Protein AF-A0A2V9Q9R0-F1 (afdb_monomer)

Radius of gyration: 19.51 Å; Cα contacts (8 Å, |Δi|>4): 9; chains: 1; bounding box: 44×39×48 Å

Mean predicted aligned error: 14.38 Å

Structure (mmCIF, N/CA/C/O backbone):
data_AF-A0A2V9Q9R0-F1
#
_entry.id   AF-A0A2V9Q9R0-F1
#
loop_
_atom_site.group_PDB
_atom_site.id
_atom_site.type_symbol
_atom_site.label_atom_id
_atom_site.label_alt_id
_atom_site.label_comp_id
_atom_site.label_asym_id
_atom_site.label_entity_id
_atom_site.label_seq_id
_atom_site.pdbx_PDB_ins_code
_atom_site.Cartn_x
_atom_site.Cartn_y
_atom_site.Cartn_z
_atom_site.occupancy
_atom_site.B_iso_or_equiv
_atom_site.auth_seq_id
_atom_site.auth_comp_id
_atom_site.auth_asym_id
_atom_site.auth_atom_id
_atom_site.pdbx_PDB_model_num
ATOM 1 N N . MET A 1 1 ? 22.972 15.630 -27.278 1.00 40.66 1 MET A N 1
ATOM 2 C CA . MET A 1 1 ? 22.818 16.825 -26.415 1.00 40.66 1 MET A CA 1
ATOM 3 C C . MET A 1 1 ? 21.710 16.603 -25.386 1.00 40.66 1 MET A C 1
ATOM 5 O O . MET A 1 1 ? 20.547 16.677 -25.749 1.00 40.66 1 MET A O 1
ATOM 9 N N . ARG A 1 2 ? 22.068 16.316 -24.128 1.00 36.34 2 ARG A N 1
ATOM 10 C CA . ARG A 1 2 ? 21.417 16.789 -22.885 1.00 36.34 2 ARG A CA 1
ATOM 11 C C . ARG A 1 2 ? 22.171 16.160 -21.714 1.00 36.34 2 ARG A C 1
ATOM 13 O O . ARG A 1 2 ? 21.904 15.042 -21.299 1.00 36.34 2 ARG A O 1
ATOM 20 N N . LEU A 1 3 ? 23.184 16.886 -21.258 1.00 43.28 3 LEU A N 1
ATOM 21 C CA . LEU A 1 3 ? 23.873 16.628 -20.003 1.00 43.28 3 LEU A CA 1
ATOM 22 C C . LEU A 1 3 ? 22.896 16.981 -18.875 1.00 43.28 3 LEU A C 1
ATOM 24 O O . LEU A 1 3 ? 22.471 18.131 -18.793 1.00 43.28 3 LEU A O 1
ATOM 28 N N . GLN A 1 4 ? 22.539 16.027 -18.018 1.00 45.78 4 GLN A N 1
ATOM 29 C CA . GLN A 1 4 ? 21.969 16.350 -16.711 1.00 45.78 4 GLN A CA 1
ATOM 30 C C . GLN A 1 4 ? 23.081 16.221 -15.673 1.00 45.78 4 GLN A C 1
ATOM 32 O O . GLN A 1 4 ? 23.492 15.126 -15.298 1.00 45.78 4 GLN A O 1
ATOM 37 N N . ARG A 1 5 ? 23.620 17.381 -15.283 1.00 43.09 5 ARG A N 1
ATOM 38 C CA . ARG A 1 5 ? 24.525 17.546 -14.144 1.00 43.09 5 ARG A CA 1
ATOM 39 C C . ARG A 1 5 ? 23.808 17.086 -12.876 1.00 43.09 5 ARG A C 1
ATOM 41 O O . ARG A 1 5 ? 22.784 17.659 -12.521 1.00 43.09 5 ARG A O 1
ATOM 48 N N . CYS A 1 6 ? 24.374 16.098 -12.191 1.00 39.69 6 CYS A N 1
ATOM 49 C CA . CYS A 1 6 ? 24.111 15.866 -10.777 1.00 39.69 6 CYS A CA 1
ATOM 50 C C . CYS A 1 6 ? 25.064 16.777 -9.997 1.00 39.69 6 CYS A C 1
ATOM 52 O O . CYS A 1 6 ? 26.283 16.635 -10.099 1.00 39.69 6 CYS A O 1
ATOM 54 N N . GLU A 1 7 ? 24.521 17.777 -9.311 1.00 48.75 7 GLU A N 1
ATOM 55 C CA . GLU A 1 7 ? 25.302 18.717 -8.514 1.00 48.75 7 GLU A CA 1
ATOM 56 C C . GLU A 1 7 ? 25.595 18.090 -7.144 1.00 48.75 7 GLU A C 1
ATOM 58 O O . GLU A 1 7 ? 24.702 17.706 -6.391 1.00 48.75 7 GLU A O 1
ATOM 63 N N . GLN A 1 8 ? 26.883 17.904 -6.869 1.00 53.16 8 GLN A N 1
ATOM 64 C CA . GLN A 1 8 ? 27.414 17.115 -5.764 1.00 53.16 8 GLN A CA 1
ATOM 65 C C . GLN A 1 8 ? 27.317 17.891 -4.438 1.00 53.16 8 GLN A C 1
ATOM 67 O O . GLN A 1 8 ? 28.082 18.826 -4.199 1.00 53.16 8 GLN A O 1
ATOM 72 N N . THR A 1 9 ? 26.429 17.497 -3.522 1.00 44.72 9 THR A N 1
ATOM 73 C CA . THR A 1 9 ? 26.390 18.092 -2.174 1.00 44.72 9 THR A CA 1
ATOM 74 C C . THR A 1 9 ? 27.480 17.487 -1.286 1.00 44.72 9 THR A C 1
ATOM 76 O O . THR A 1 9 ? 27.347 16.381 -0.763 1.00 44.72 9 THR A O 1
ATOM 79 N N . ARG A 1 10 ? 28.585 18.221 -1.115 1.00 45.16 10 ARG A N 1
ATOM 80 C CA . ARG A 1 10 ? 29.747 17.835 -0.300 1.00 45.16 10 ARG A CA 1
ATOM 81 C C . ARG A 1 10 ? 29.552 18.271 1.161 1.00 45.16 10 ARG A C 1
ATOM 83 O O . ARG A 1 10 ? 29.676 19.452 1.478 1.00 45.16 10 ARG A O 1
ATOM 90 N N . ARG A 1 11 ? 29.322 17.326 2.080 1.00 39.75 11 ARG A N 1
ATOM 91 C CA . ARG A 1 11 ? 29.631 17.483 3.518 1.00 39.75 11 ARG A CA 1
ATOM 92 C C . ARG A 1 11 ? 30.428 16.270 4.005 1.00 39.75 11 ARG A C 1
ATOM 94 O O . ARG A 1 11 ? 30.293 15.174 3.477 1.00 39.75 11 ARG A O 1
ATOM 101 N N . ARG A 1 12 ? 31.360 16.545 4.920 1.00 43.03 12 ARG A N 1
ATOM 102 C CA . ARG A 1 12 ? 32.540 15.744 5.289 1.00 43.03 12 ARG A CA 1
ATOM 103 C C . ARG A 1 12 ? 32.231 14.251 5.508 1.00 43.03 12 ARG A C 1
ATOM 105 O O . ARG A 1 12 ? 31.391 13.916 6.330 1.00 43.03 12 ARG A O 1
ATOM 112 N N . GLY A 1 13 ? 33.008 13.384 4.853 1.00 52.69 13 GLY A N 1
ATOM 113 C CA . GLY A 1 13 ? 33.467 12.131 5.464 1.00 52.69 13 GLY A CA 1
ATOM 114 C C . GLY A 1 13 ? 32.758 10.813 5.144 1.00 52.69 13 GLY A C 1
ATOM 115 O O . GLY A 1 13 ? 33.219 9.800 5.650 1.00 52.69 13 GLY A O 1
ATOM 116 N N . CYS A 1 14 ? 31.718 10.763 4.308 1.00 42.50 14 CYS A N 1
ATOM 117 C CA . CYS A 1 14 ? 31.188 9.491 3.795 1.00 42.50 14 CYS A CA 1
ATOM 118 C C . CYS A 1 14 ? 30.604 9.680 2.392 1.00 42.50 14 CYS A C 1
ATOM 120 O O . CYS A 1 14 ? 29.705 10.495 2.184 1.00 42.50 14 CYS A O 1
ATOM 122 N N . VAL A 1 15 ? 31.126 8.931 1.419 1.00 56.31 15 VAL A N 1
ATOM 123 C CA . VAL A 1 15 ? 30.501 8.781 0.101 1.00 56.31 15 VAL A CA 1
ATOM 124 C C . VAL A 1 15 ? 29.444 7.694 0.254 1.00 56.31 15 VAL A C 1
ATOM 126 O O . VAL A 1 15 ? 29.779 6.521 0.363 1.00 56.31 15 VAL A O 1
ATOM 129 N N . TYR A 1 16 ? 28.172 8.082 0.321 1.00 56.88 16 TYR A N 1
ATOM 130 C CA . TYR A 1 16 ? 27.079 7.142 0.592 1.00 56.88 16 TYR A CA 1
ATOM 131 C C . TYR A 1 16 ? 26.615 6.346 -0.637 1.00 56.88 16 TYR A C 1
ATOM 133 O O . TYR A 1 16 ? 25.834 5.413 -0.481 1.00 56.88 16 TYR A O 1
ATOM 141 N N . VAL A 1 17 ? 27.054 6.690 -1.856 1.00 53.59 17 VAL A N 1
ATOM 142 C CA . VAL A 1 17 ? 26.530 6.067 -3.081 1.00 53.59 17 VAL A CA 1
ATOM 143 C C . VAL A 1 17 ? 27.600 5.966 -4.171 1.00 53.59 17 VAL A C 1
ATOM 145 O O . VAL A 1 17 ? 28.182 6.970 -4.579 1.00 53.59 17 VAL A O 1
ATOM 148 N N . LEU A 1 18 ? 27.808 4.747 -4.675 1.00 53.12 18 LEU A N 1
ATOM 149 C CA . LEU A 1 18 ? 28.487 4.439 -5.935 1.00 53.12 18 LEU A CA 1
ATOM 150 C C . LEU A 1 18 ? 27.427 3.914 -6.917 1.00 53.12 18 LEU A C 1
ATOM 152 O O . LEU A 1 18 ? 26.915 2.814 -6.734 1.00 53.12 18 LEU A O 1
ATOM 156 N N . GLY A 1 19 ? 27.078 4.697 -7.943 1.00 65.38 19 GLY A N 1
ATOM 157 C CA . GLY A 1 19 ? 26.206 4.260 -9.045 1.00 65.38 19 GLY A CA 1
ATOM 158 C C . GLY A 1 19 ? 24.941 5.099 -9.271 1.00 65.38 19 GLY A C 1
ATOM 159 O O . GLY A 1 19 ? 24.709 6.113 -8.618 1.00 65.38 19 GLY A O 1
ATOM 160 N N . ASN A 1 20 ? 24.119 4.659 -10.231 1.00 54.38 20 ASN A N 1
ATOM 161 C CA . ASN A 1 20 ? 22.881 5.310 -10.683 1.00 54.38 20 ASN A CA 1
ATOM 162 C C . ASN A 1 20 ? 21.694 4.951 -9.764 1.00 54.38 20 ASN A C 1
ATOM 164 O O . ASN A 1 20 ? 20.716 4.340 -10.196 1.00 54.38 20 ASN A O 1
ATOM 168 N N . VAL A 1 21 ? 21.822 5.245 -8.468 1.00 58.66 21 VAL A N 1
ATOM 169 C CA . VAL A 1 21 ? 20.791 4.951 -7.464 1.00 58.66 21 VAL A CA 1
ATOM 170 C C . VAL A 1 21 ? 19.783 6.096 -7.447 1.00 58.66 21 VAL A C 1
AT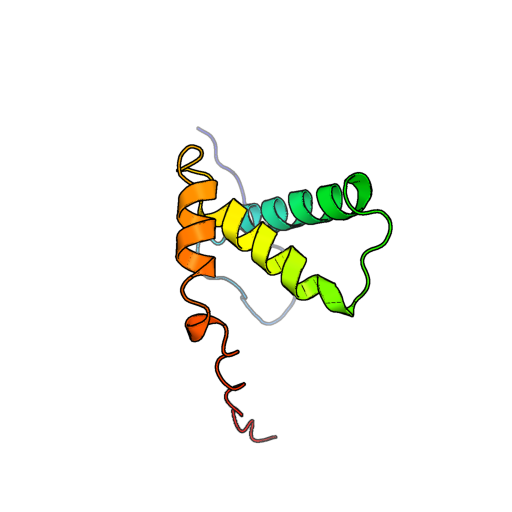OM 172 O O . VAL A 1 21 ? 20.074 7.182 -6.954 1.00 58.66 21 VAL A O 1
ATOM 175 N N . HIS A 1 22 ? 18.593 5.851 -7.993 1.00 62.19 22 HIS A N 1
ATOM 176 C CA . HIS A 1 22 ? 17.492 6.816 -7.997 1.00 62.19 22 HIS A CA 1
ATOM 177 C C . HIS A 1 22 ? 16.471 6.461 -6.917 1.00 62.19 22 HIS A C 1
ATOM 179 O O . HIS A 1 22 ? 15.911 5.365 -6.923 1.00 62.19 22 HIS A O 1
ATOM 185 N N . THR A 1 23 ? 16.170 7.402 -6.023 1.00 62.78 23 THR A N 1
ATOM 186 C CA . THR A 1 23 ? 15.090 7.281 -5.023 1.00 62.78 23 THR A CA 1
ATOM 187 C C . THR A 1 23 ? 13.692 7.481 -5.624 1.00 62.78 23 THR A C 1
ATOM 189 O O . THR A 1 23 ? 12.691 7.205 -4.963 1.00 62.78 23 THR A O 1
ATOM 192 N N . ASN A 1 24 ? 13.609 7.873 -6.901 1.00 72.44 24 ASN A N 1
ATOM 193 C CA . ASN A 1 24 ? 12.369 8.156 -7.634 1.00 72.44 24 ASN A CA 1
ATOM 194 C C . ASN A 1 24 ? 11.292 7.062 -7.498 1.00 72.44 24 ASN A C 1
ATOM 196 O O . ASN A 1 24 ? 10.099 7.361 -7.430 1.00 72.44 24 ASN A O 1
ATOM 200 N N . THR A 1 25 ? 11.687 5.789 -7.422 1.00 75.50 25 THR A N 1
ATOM 201 C CA . THR A 1 25 ? 10.735 4.675 -7.299 1.00 75.50 25 THR A CA 1
ATOM 202 C C . THR A 1 25 ? 10.098 4.611 -5.908 1.00 75.50 25 THR A C 1
ATOM 204 O O . THR A 1 25 ? 8.879 4.460 -5.793 1.00 75.50 25 THR A O 1
ATOM 207 N N . ILE A 1 26 ? 10.897 4.758 -4.844 1.00 81.75 26 ILE A N 1
ATOM 208 C CA . ILE A 1 26 ? 10.404 4.653 -3.463 1.00 81.75 26 ILE A CA 1
ATOM 209 C C . ILE A 1 26 ? 9.643 5.913 -3.036 1.00 81.75 26 ILE A C 1
ATOM 211 O O . ILE A 1 26 ? 8.620 5.820 -2.360 1.00 81.75 26 ILE A O 1
ATOM 215 N N . GLU A 1 27 ? 10.060 7.091 -3.501 1.00 84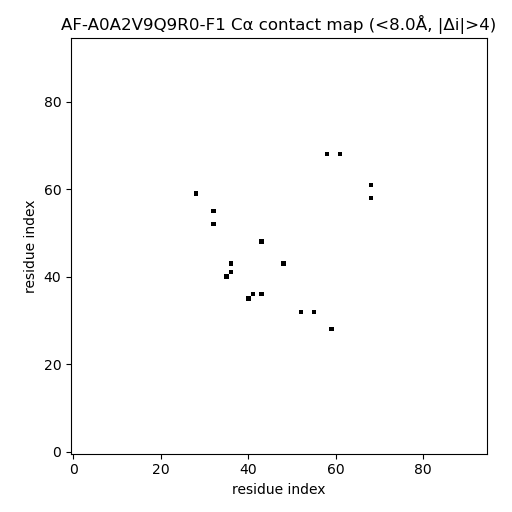.69 27 GLU A N 1
ATOM 216 C CA . GLU A 1 27 ? 9.334 8.348 -3.280 1.00 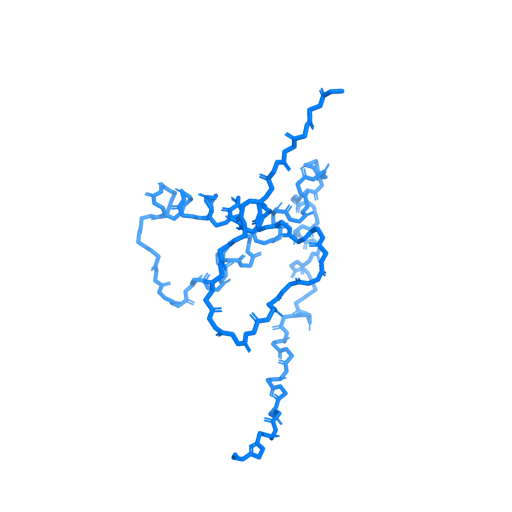84.69 27 GLU A CA 1
ATOM 217 C C . GLU A 1 27 ? 7.949 8.335 -3.945 1.00 84.69 27 GLU A C 1
ATOM 219 O O . GLU A 1 27 ? 6.953 8.767 -3.347 1.00 84.69 27 GLU A O 1
ATOM 224 N N . GLY A 1 28 ? 7.859 7.764 -5.152 1.00 85.56 28 GLY A N 1
ATOM 225 C CA . GLY A 1 28 ? 6.590 7.534 -5.839 1.00 85.56 28 GLY A CA 1
ATOM 226 C C . GLY A 1 28 ? 5.664 6.593 -5.063 1.00 85.56 28 GLY A C 1
ATOM 227 O O . GLY A 1 28 ? 4.480 6.897 -4.902 1.00 85.56 28 GLY A O 1
ATOM 228 N N . PHE A 1 29 ? 6.197 5.496 -4.513 1.00 88.06 29 PHE A N 1
ATOM 229 C CA . PHE A 1 29 ? 5.435 4.573 -3.662 1.00 88.06 29 PHE A CA 1
ATOM 230 C C . PHE A 1 29 ? 4.831 5.287 -2.442 1.00 88.06 29 PHE A C 1
ATOM 232 O O . PHE A 1 29 ? 3.618 5.237 -2.225 1.00 88.06 29 PHE A O 1
ATOM 239 N N . TRP A 1 30 ? 5.642 6.034 -1.688 1.00 87.19 30 TRP A N 1
ATOM 240 C CA . TRP A 1 30 ? 5.166 6.757 -0.503 1.00 87.19 30 TRP A CA 1
ATOM 241 C C . TRP A 1 30 ? 4.157 7.858 -0.829 1.00 87.19 30 TRP A C 1
ATOM 243 O O . TRP A 1 30 ? 3.283 8.158 -0.013 1.00 87.19 30 TRP A O 1
ATOM 253 N N . SER A 1 31 ? 4.248 8.460 -2.013 1.00 88.06 31 SER A N 1
ATOM 254 C CA . SER A 1 31 ? 3.277 9.459 -2.468 1.00 88.06 31 SER A CA 1
ATOM 255 C C . SER A 1 31 ? 1.886 8.854 -2.687 1.00 88.06 31 SER A C 1
ATOM 257 O O . SER A 1 31 ? 0.886 9.482 -2.332 1.00 88.06 31 SER A O 1
ATOM 259 N N . LEU A 1 32 ? 1.811 7.618 -3.193 1.00 88.25 32 LEU A N 1
ATOM 260 C CA . LEU A 1 32 ? 0.552 6.880 -3.350 1.00 88.25 32 LEU A CA 1
ATOM 261 C C . LEU A 1 32 ? -0.042 6.482 -1.996 1.00 88.25 32 LEU A C 1
ATOM 263 O O . LEU A 1 32 ? -1.226 6.719 -1.758 1.00 88.25 32 LEU A O 1
ATOM 267 N N . VAL A 1 33 ? 0.787 5.950 -1.092 1.00 89.88 33 VAL A N 1
ATOM 268 C CA . VAL A 1 33 ? 0.355 5.536 0.253 1.00 89.88 33 VAL A CA 1
ATOM 269 C C . VAL A 1 33 ? -0.214 6.722 1.033 1.00 89.88 33 VAL A C 1
ATOM 271 O O . VAL A 1 33 ? -1.326 6.641 1.546 1.00 89.88 33 VAL A O 1
ATOM 274 N N . LYS A 1 34 ? 0.492 7.861 1.074 1.00 87.62 34 LYS A N 1
ATOM 275 C CA . LYS A 1 34 ? 0.030 9.062 1.795 1.00 87.62 34 LYS A CA 1
ATOM 276 C C . LYS A 1 34 ? -1.305 9.591 1.262 1.00 87.62 34 LYS A C 1
ATOM 278 O O . LYS A 1 34 ? -2.163 9.975 2.052 1.00 87.62 34 LYS A O 1
ATOM 283 N N . ARG A 1 35 ? -1.508 9.577 -0.062 1.00 88.88 35 ARG A N 1
ATOM 284 C CA . ARG A 1 35 ? -2.778 9.989 -0.683 1.00 88.88 35 ARG A CA 1
ATOM 285 C C . ARG A 1 35 ? -3.915 9.020 -0.356 1.00 88.88 35 ARG A C 1
ATOM 287 O O . ARG A 1 35 ? -5.015 9.465 -0.049 1.00 88.88 35 ARG A O 1
ATOM 294 N N . GLY A 1 36 ? -3.641 7.716 -0.382 1.00 86.62 36 GLY A N 1
ATOM 295 C CA . GLY A 1 36 ? -4.607 6.682 -0.009 1.00 86.62 36 GLY A CA 1
ATOM 296 C C . GLY A 1 36 ? -5.032 6.767 1.457 1.00 86.62 36 GLY A C 1
ATOM 297 O O . GLY A 1 36 ? -6.223 6.723 1.751 1.00 86.62 36 GLY A O 1
ATOM 298 N N . LEU A 1 37 ? -4.074 6.975 2.366 1.00 84.81 37 LEU A N 1
ATOM 299 C CA . LEU A 1 37 ? -4.325 7.173 3.798 1.00 84.81 37 LEU A CA 1
ATOM 300 C C . LEU A 1 37 ? -5.128 8.442 4.094 1.00 84.81 37 LEU A C 1
ATOM 302 O O . LEU A 1 37 ? -5.971 8.417 4.979 1.00 84.81 37 LEU A O 1
ATOM 306 N N . GLY A 1 38 ? -4.884 9.533 3.364 1.00 83.00 38 GLY A N 1
ATOM 307 C CA . GLY A 1 38 ? -5.626 10.782 3.551 1.00 83.00 38 GLY A CA 1
ATOM 308 C C . GLY A 1 38 ? -7.037 10.780 2.952 1.00 83.00 38 GLY A C 1
ATOM 309 O O . GLY A 1 38 ? -7.889 11.514 3.439 1.00 83.00 38 GLY A O 1
ATOM 310 N N . GLY A 1 39 ? -7.282 9.994 1.896 1.00 81.38 39 GLY A N 1
ATOM 311 C CA . GLY A 1 39 ? -8.553 10.009 1.161 1.00 81.38 39 GLY A CA 1
ATOM 312 C C . GLY A 1 39 ? -9.487 8.833 1.452 1.00 81.38 39 GLY A C 1
ATOM 313 O O . GLY A 1 39 ? -10.670 9.042 1.687 1.00 81.38 39 GLY A O 1
ATOM 314 N N . VAL A 1 40 ? -8.976 7.599 1.409 1.00 80.19 40 VAL A N 1
ATOM 315 C CA . VAL A 1 40 ? -9.804 6.376 1.435 1.00 80.19 40 VAL A CA 1
ATOM 316 C C . VAL A 1 40 ? -10.063 5.893 2.861 1.00 80.19 40 VAL A C 1
ATOM 318 O O . VAL A 1 40 ? -11.131 5.361 3.151 1.00 80.19 40 VAL A O 1
ATOM 321 N N . TYR A 1 41 ? -9.099 6.076 3.764 1.00 77.94 41 TYR A N 1
ATOM 322 C CA . TYR A 1 41 ? -9.195 5.573 5.132 1.00 77.94 41 TYR A CA 1
ATOM 323 C C . TYR A 1 41 ? -9.466 6.714 6.116 1.00 77.94 41 TYR A C 1
ATOM 325 O O . TYR A 1 41 ? -8.570 7.474 6.479 1.00 77.94 41 TYR A O 1
ATOM 333 N N . HIS A 1 42 ? -10.701 6.813 6.608 1.00 71.06 42 HIS A N 1
ATOM 334 C CA . HIS A 1 42 ? -11.033 7.712 7.711 1.00 71.06 42 HIS A CA 1
ATOM 335 C C . HIS A 1 42 ? -10.502 7.113 9.026 1.00 71.06 42 HIS A C 1
ATOM 337 O O . HIS A 1 42 ? -11.126 6.240 9.615 1.00 71.06 42 HIS A O 1
ATOM 343 N N . ALA A 1 43 ? -9.320 7.573 9.453 1.00 70.00 43 ALA A N 1
ATOM 344 C CA . ALA A 1 43 ? -8.577 7.150 10.649 1.00 70.00 43 ALA A CA 1
ATOM 345 C C . ALA A 1 43 ? -8.011 5.710 10.619 1.00 70.00 43 ALA A C 1
ATOM 347 O O . ALA A 1 43 ? -8.670 4.722 10.936 1.00 70.00 43 ALA A O 1
ATOM 348 N N . VAL A 1 44 ? -6.710 5.595 10.327 1.00 73.19 44 VAL A N 1
ATOM 349 C CA . VAL A 1 44 ? -5.969 4.327 10.412 1.00 73.19 44 VAL A CA 1
ATOM 350 C C . VAL A 1 44 ? -5.420 4.123 11.822 1.00 73.19 44 VAL A C 1
ATOM 352 O O . VAL A 1 44 ? -4.535 4.848 12.275 1.00 73.19 44 VAL A O 1
ATOM 355 N N . SER A 1 45 ? -5.920 3.102 12.524 1.00 81.56 45 SER A N 1
ATOM 356 C CA . SER A 1 45 ? -5.329 2.663 13.793 1.00 81.56 45 SER A CA 1
ATOM 357 C C . SER A 1 45 ? -3.944 2.052 13.565 1.00 81.56 45 SER A C 1
ATOM 359 O O . SER A 1 45 ? -3.744 1.272 12.630 1.00 81.56 45 SER A O 1
ATOM 361 N N . LYS A 1 46 ? -3.001 2.329 14.478 1.00 79.56 46 LYS A N 1
ATOM 362 C CA . LYS A 1 46 ? -1.640 1.756 14.465 1.00 79.56 46 LYS A CA 1
ATOM 363 C C . LYS A 1 46 ? -1.647 0.226 14.372 1.00 79.56 46 LYS A C 1
ATOM 365 O O . LYS A 1 46 ? -0.745 -0.345 13.770 1.00 79.56 46 LYS A O 1
ATOM 370 N N . LYS A 1 47 ? -2.686 -0.425 14.912 1.00 83.00 47 LYS A N 1
ATOM 371 C CA . LYS A 1 47 ? -2.845 -1.888 14.904 1.00 83.00 47 LYS A CA 1
ATOM 372 C C . LYS A 1 47 ? -2.929 -2.483 13.492 1.00 83.00 47 LYS A C 1
ATOM 374 O O . LYS A 1 47 ? -2.472 -3.599 13.288 1.00 83.00 47 LYS A O 1
ATOM 379 N N . TYR A 1 48 ? -3.491 -1.751 12.530 1.00 82.56 48 TYR A N 1
ATOM 380 C CA . TYR A 1 48 ? -3.743 -2.257 11.174 1.00 82.56 48 TYR A CA 1
ATOM 381 C C . TYR A 1 48 ? -2.823 -1.644 10.117 1.00 82.56 48 TYR A C 1
ATOM 383 O O . TYR A 1 48 ? -2.904 -2.007 8.946 1.00 82.56 48 TYR A O 1
ATOM 391 N N . LEU A 1 49 ? -1.920 -0.742 10.517 1.00 84.75 49 LEU A N 1
ATOM 392 C CA . LEU A 1 49 ? -1.021 -0.045 9.597 1.00 84.75 49 LEU A CA 1
ATOM 393 C C . LEU A 1 49 ? -0.187 -1.020 8.756 1.00 84.75 49 LEU A C 1
ATOM 395 O O . LEU A 1 49 ? -0.047 -0.826 7.551 1.00 84.75 49 LEU A O 1
ATOM 399 N N . GLN A 1 50 ? 0.313 -2.090 9.377 1.00 85.25 50 GLN A N 1
ATOM 400 C CA . GLN A 1 50 ? 1.110 -3.097 8.680 1.00 85.25 50 GLN A CA 1
ATOM 401 C C . GLN A 1 50 ? 0.307 -3.804 7.582 1.00 85.25 50 GLN A C 1
ATOM 403 O O . GLN A 1 50 ? 0.816 -4.007 6.484 1.00 85.25 50 GLN A O 1
ATOM 408 N N . THR A 1 51 ? -0.958 -4.133 7.848 1.00 85.19 51 THR A N 1
ATOM 409 C CA . THR A 1 51 ? -1.841 -4.782 6.872 1.00 85.19 51 THR A CA 1
ATOM 410 C C . THR A 1 51 ? -2.080 -3.885 5.661 1.00 85.19 51 THR A C 1
ATOM 412 O O . THR A 1 51 ? -1.974 -4.354 4.530 1.00 85.19 51 THR A O 1
ATOM 415 N N . TYR A 1 52 ? -2.308 -2.585 5.880 1.00 85.62 52 TYR A N 1
ATOM 416 C CA . TYR A 1 52 ? -2.447 -1.621 4.787 1.00 85.62 52 TYR A CA 1
ATOM 417 C C . TYR A 1 52 ? -1.167 -1.517 3.955 1.00 85.62 52 TYR A C 1
ATOM 419 O O . TYR A 1 52 ? -1.219 -1.581 2.730 1.00 85.62 52 TYR A O 1
ATOM 427 N N . LEU A 1 53 ? 0.001 -1.408 4.594 1.00 87.88 53 LEU A N 1
ATOM 428 C CA . LEU A 1 53 ? 1.273 -1.334 3.867 1.00 87.88 53 LEU A CA 1
ATOM 429 C C . LEU A 1 53 ? 1.549 -2.601 3.051 1.00 87.88 53 LEU A C 1
ATOM 431 O O . LEU A 1 53 ? 2.015 -2.496 1.916 1.00 87.88 53 LEU A O 1
ATOM 435 N N . ASN A 1 54 ? 1.216 -3.775 3.589 1.00 87.25 54 ASN A N 1
ATOM 436 C CA . ASN A 1 54 ? 1.341 -5.042 2.873 1.00 87.25 54 ASN A CA 1
ATOM 437 C C . ASN A 1 54 ? 0.447 -5.071 1.620 1.00 87.25 54 ASN A C 1
ATOM 439 O O . ASN A 1 54 ? 0.902 -5.495 0.558 1.00 87.25 54 ASN A O 1
ATOM 443 N N . GLU A 1 55 ? -0.787 -4.563 1.708 1.00 84.56 55 GLU A N 1
ATOM 444 C CA . GLU A 1 55 ? -1.690 -4.433 0.555 1.00 84.56 55 GLU A CA 1
ATOM 445 C C . GLU A 1 55 ? -1.112 -3.486 -0.510 1.00 84.56 55 GLU A C 1
ATOM 447 O O . GLU A 1 55 ? -1.037 -3.837 -1.691 1.00 84.56 55 GLU A O 1
ATOM 452 N N . TYR A 1 56 ? -0.651 -2.298 -0.105 1.00 87.50 56 TYR A N 1
ATOM 453 C CA . TYR A 1 56 ? -0.059 -1.327 -1.031 1.00 87.50 56 TYR A CA 1
ATOM 454 C C . TYR A 1 56 ? 1.197 -1.873 -1.713 1.00 87.50 56 TYR A C 1
ATOM 456 O O . TYR A 1 56 ? 1.361 -1.688 -2.920 1.00 87.50 56 TYR A O 1
ATOM 464 N N . ALA A 1 57 ? 2.063 -2.569 -0.973 1.00 87.88 57 ALA A N 1
ATOM 465 C CA . ALA A 1 57 ? 3.253 -3.212 -1.524 1.00 87.88 57 ALA A CA 1
ATOM 466 C C . ALA A 1 57 ? 2.879 -4.304 -2.537 1.00 87.88 57 ALA A C 1
ATOM 468 O O . ALA A 1 57 ? 3.420 -4.341 -3.644 1.00 87.88 57 ALA A O 1
ATOM 469 N N . PHE A 1 58 ? 1.901 -5.146 -2.198 1.00 86.25 58 PHE A N 1
ATOM 470 C CA . PHE A 1 58 ? 1.393 -6.180 -3.092 1.00 86.25 58 PHE A CA 1
ATOM 471 C C . PHE A 1 58 ? 0.854 -5.585 -4.401 1.00 86.25 58 PHE A C 1
ATOM 473 O O . PHE A 1 58 ? 1.259 -6.011 -5.486 1.00 86.25 58 PHE A O 1
ATOM 480 N N . ARG A 1 59 ? 0.013 -4.550 -4.315 1.00 85.62 59 ARG A N 1
ATOM 481 C CA . ARG A 1 59 ? -0.563 -3.863 -5.483 1.00 85.62 59 ARG A CA 1
ATOM 482 C C . ARG A 1 59 ? 0.498 -3.179 -6.341 1.00 85.62 59 ARG A C 1
ATOM 484 O O . ARG A 1 59 ? 0.436 -3.261 -7.565 1.00 85.62 59 ARG A O 1
ATOM 491 N N . TYR A 1 60 ? 1.474 -2.521 -5.716 1.00 85.56 60 TYR A N 1
ATOM 492 C CA . TYR A 1 60 ? 2.536 -1.813 -6.432 1.00 85.56 60 TYR A CA 1
ATOM 493 C C . TYR A 1 60 ? 3.420 -2.775 -7.236 1.00 85.56 60 TYR A C 1
ATOM 495 O O . TYR A 1 60 ? 3.732 -2.503 -8.396 1.00 85.56 60 TYR A O 1
ATOM 503 N N . ASN A 1 61 ? 3.760 -3.926 -6.652 1.00 85.62 61 ASN A N 1
ATOM 504 C CA . ASN A 1 61 ? 4.594 -4.937 -7.300 1.00 85.62 61 ASN A CA 1
ATOM 505 C C . ASN A 1 61 ? 3.876 -5.635 -8.466 1.00 85.62 61 ASN A C 1
ATOM 507 O O . ASN A 1 61 ? 4.506 -5.949 -9.472 1.00 85.62 61 ASN A O 1
ATOM 511 N N . HIS A 1 62 ? 2.555 -5.814 -8.378 1.00 84.62 62 HIS A N 1
ATOM 512 C CA . HIS A 1 62 ? 1.758 -6.499 -9.406 1.00 84.62 62 HIS A CA 1
ATOM 513 C C . HIS A 1 62 ? 1.064 -5.542 -10.392 1.00 84.62 62 HIS A C 1
ATOM 515 O O . HIS A 1 62 ? 0.195 -5.961 -11.154 1.00 84.62 62 HIS A O 1
ATOM 521 N N . ARG A 1 63 ? 1.467 -4.263 -10.438 1.00 81.31 63 ARG A N 1
ATOM 522 C CA . ARG A 1 63 ? 0.839 -3.221 -11.278 1.00 81.31 63 ARG A CA 1
ATOM 523 C C . ARG A 1 63 ? 0.802 -3.530 -12.780 1.00 81.31 63 ARG A C 1
ATOM 525 O O . ARG A 1 63 ? -0.034 -2.984 -13.486 1.00 81.31 63 ARG A O 1
ATOM 532 N N . ALA A 1 64 ? 1.711 -4.374 -13.270 1.00 82.06 64 ALA A N 1
ATOM 533 C CA . ALA A 1 64 ? 1.772 -4.768 -14.678 1.00 82.06 64 ALA A CA 1
ATOM 534 C C . ALA A 1 64 ? 0.694 -5.801 -15.058 1.00 82.06 64 ALA A C 1
ATOM 536 O O . ALA A 1 64 ? 0.327 -5.908 -16.224 1.00 82.06 64 ALA A O 1
ATOM 537 N N . CYS A 1 65 ? 0.157 -6.534 -14.080 1.00 76.94 65 CYS A N 1
ATOM 538 C CA . CYS A 1 65 ? -0.757 -7.654 -14.292 1.00 76.94 65 CYS A CA 1
ATOM 539 C C . CYS A 1 65 ? -2.166 -7.311 -13.793 1.00 76.94 65 CYS A C 1
ATOM 541 O O . CYS A 1 65 ? -2.728 -8.032 -12.972 1.00 76.94 65 CYS A O 1
ATOM 543 N N . VAL A 1 66 ? -2.734 -6.199 -14.273 1.00 70.81 66 VAL A N 1
ATOM 544 C CA . VAL A 1 66 ? -3.990 -5.613 -13.756 1.00 70.81 66 VAL A CA 1
ATOM 545 C C . VAL A 1 66 ? -5.150 -6.618 -13.729 1.00 70.81 66 VAL A C 1
ATOM 547 O O . VAL A 1 66 ? -5.880 -6.683 -12.743 1.00 70.81 66 VAL A O 1
ATOM 550 N N . ASN A 1 67 ? -5.268 -7.462 -14.758 1.00 76.81 67 ASN A N 1
ATOM 551 C CA . ASN A 1 67 ? -6.367 -8.426 -14.893 1.00 76.81 67 ASN A CA 1
ATOM 552 C C . ASN A 1 67 ? -6.271 -9.624 -13.930 1.00 76.81 67 ASN A C 1
ATOM 554 O O . ASN A 1 67 ? -7.237 -10.366 -13.781 1.00 76.81 67 ASN A O 1
ATOM 558 N N . LEU A 1 68 ? -5.121 -9.828 -13.279 1.00 80.56 68 LEU A N 1
ATOM 559 C CA . LEU A 1 68 ? -4.841 -11.010 -12.454 1.00 80.56 68 LEU A CA 1
ATOM 560 C C . LEU A 1 68 ? -4.691 -10.686 -10.964 1.00 80.56 68 LEU A C 1
ATOM 562 O O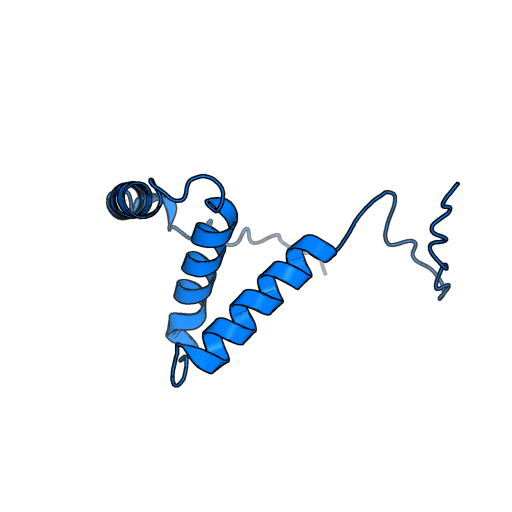 . LEU A 1 68 ? -4.476 -11.593 -10.165 1.00 80.56 68 LEU A O 1
ATOM 566 N N . ILE A 1 69 ? -4.833 -9.417 -10.566 1.00 8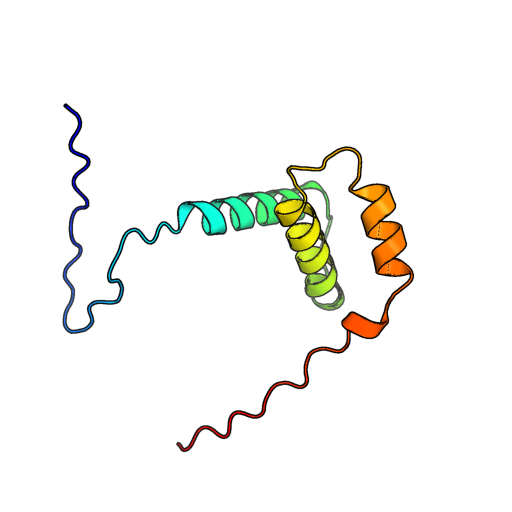4.38 69 ILE A N 1
ATOM 567 C CA . ILE A 1 69 ? -4.603 -8.986 -9.178 1.00 84.38 69 ILE A CA 1
ATOM 568 C C . ILE A 1 69 ? -5.554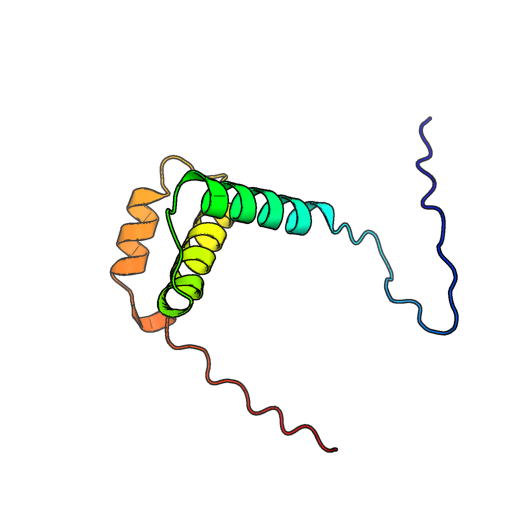 -9.691 -8.207 1.00 84.38 69 ILE A C 1
ATOM 570 O O . ILE A 1 69 ? -5.113 -10.184 -7.173 1.00 84.38 69 ILE A O 1
ATOM 574 N N . PHE A 1 70 ? -6.847 -9.746 -8.532 1.00 84.50 70 PHE A N 1
ATOM 575 C CA . PHE A 1 70 ? -7.842 -10.358 -7.652 1.00 84.50 70 PHE A CA 1
ATOM 576 C C . PHE A 1 70 ? -7.679 -11.887 -7.546 1.00 84.50 70 PHE A C 1
ATOM 578 O O . PHE A 1 70 ? -7.568 -12.373 -6.421 1.00 84.50 70 PHE A O 1
ATOM 585 N N . PRO A 1 71 ? -7.561 -12.651 -8.653 1.00 87.00 71 PRO A N 1
ATOM 586 C CA . PRO A 1 71 ? -7.267 -14.086 -8.580 1.00 87.00 71 PRO A CA 1
ATOM 587 C C . PRO A 1 71 ? -5.990 -14.411 -7.792 1.00 87.00 71 PRO A C 1
ATOM 589 O O . PRO A 1 71 ? -5.998 -15.299 -6.942 1.00 87.00 71 PRO A O 1
ATOM 592 N N . LEU A 1 72 ? -4.914 -13.650 -8.014 1.00 85.31 72 LEU A N 1
ATOM 593 C CA . LEU A 1 72 ? -3.626 -13.859 -7.346 1.00 85.31 72 LEU A CA 1
ATOM 594 C C . LEU A 1 72 ? -3.699 -13.538 -5.846 1.00 85.31 72 LEU A C 1
ATOM 596 O O . LEU A 1 72 ? -3.054 -14.202 -5.037 1.00 85.31 72 LEU A O 1
ATOM 600 N N . LEU A 1 73 ? -4.508 -12.549 -5.452 1.00 85.38 73 LEU A N 1
ATOM 601 C CA . LEU A 1 73 ? -4.781 -12.257 -4.044 1.00 85.38 73 LEU A CA 1
ATOM 602 C C . LEU A 1 73 ? -5.491 -13.434 -3.360 1.00 85.38 73 LEU A C 1
ATOM 604 O O . LEU A 1 73 ? -5.105 -13.814 -2.257 1.00 85.38 73 LEU A O 1
ATOM 608 N N . VAL A 1 74 ? -6.503 -14.014 -4.013 1.00 87.50 74 VAL A N 1
ATOM 609 C CA . VAL A 1 74 ? -7.263 -15.157 -3.480 1.00 87.50 74 VAL A CA 1
ATOM 610 C C . VAL A 1 74 ? -6.359 -16.379 -3.319 1.00 87.50 74 VAL A C 1
ATOM 612 O O . VAL A 1 74 ? -6.369 -17.014 -2.266 1.00 87.50 74 VAL A O 1
ATOM 615 N N . GLU A 1 75 ? -5.521 -16.661 -4.316 1.00 87.19 75 GLU A N 1
ATOM 616 C CA . GLU A 1 75 ? -4.529 -17.740 -4.253 1.00 87.19 75 GLU A CA 1
ATOM 617 C C . GLU A 1 75 ? -3.550 -17.542 -3.084 1.00 87.19 75 GLU A C 1
ATOM 619 O O . GLU A 1 75 ? -3.284 -18.468 -2.318 1.00 87.19 75 GLU A O 1
ATOM 624 N N . ARG A 1 76 ? -3.051 -16.315 -2.889 1.00 81.25 76 ARG A N 1
ATOM 625 C CA . ARG A 1 76 ? -2.139 -15.989 -1.780 1.00 81.25 76 ARG A CA 1
ATOM 626 C C . ARG A 1 76 ? -2.822 -16.054 -0.417 1.00 81.25 76 ARG A C 1
ATOM 628 O O . ARG A 1 76 ? -2.190 -16.476 0.545 1.00 81.25 76 ARG A O 1
ATOM 635 N N . ALA A 1 77 ? -4.094 -15.676 -0.326 1.00 82.88 77 ALA A N 1
ATOM 636 C CA . ALA A 1 77 ? -4.873 -15.789 0.906 1.00 82.88 77 ALA A CA 1
ATOM 637 C C . ALA A 1 77 ? -5.116 -17.254 1.310 1.00 82.88 77 ALA A C 1
ATOM 639 O O . ALA A 1 77 ? -5.169 -17.556 2.501 1.00 82.88 77 ALA A O 1
ATOM 640 N N . ALA A 1 78 ? -5.208 -18.164 0.333 1.00 85.75 78 ALA A N 1
ATOM 641 C CA . ALA A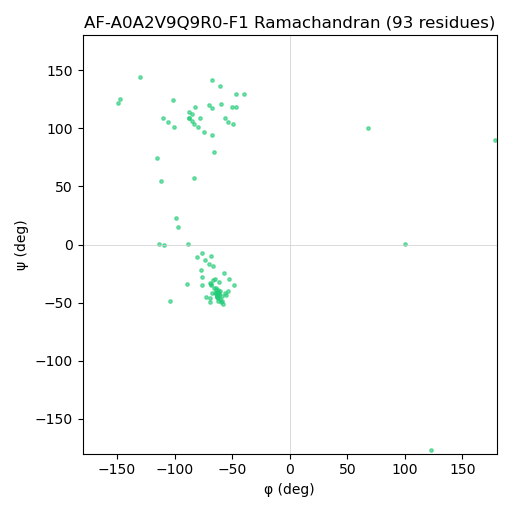 1 78 ? -5.330 -19.601 0.572 1.00 85.75 78 ALA A CA 1
ATOM 642 C C . ALA A 1 78 ? -4.039 -20.244 1.121 1.00 85.75 78 ALA A C 1
ATOM 644 O O . ALA A 1 78 ? -4.096 -21.336 1.683 1.00 85.75 78 ALA A O 1
ATOM 645 N N . GLN A 1 79 ? -2.888 -19.570 1.007 1.00 77.00 79 GLN A N 1
ATOM 646 C CA . GLN A 1 79 ? -1.589 -20.023 1.518 1.00 77.00 79 GLN A CA 1
ATOM 647 C C . GLN A 1 79 ? -1.0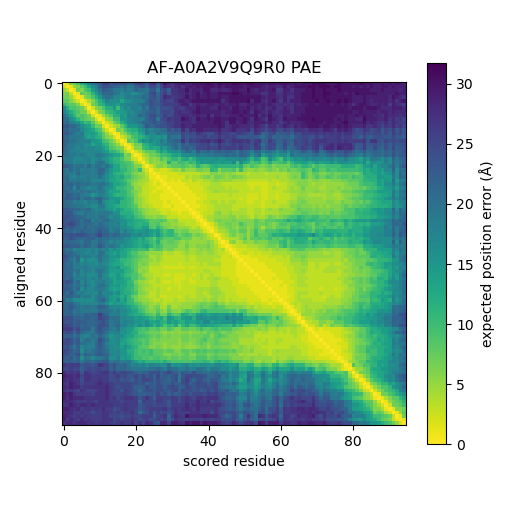65 -19.086 2.626 1.00 77.00 79 GLN A C 1
ATOM 649 O O . GLN A 1 79 ? -0.117 -18.326 2.409 1.00 77.00 79 GLN A O 1
ATOM 654 N N . PRO A 1 80 ? -1.629 -19.133 3.848 1.00 64.88 80 PRO A N 1
ATOM 655 C CA . PRO A 1 80 ? -1.220 -18.250 4.946 1.00 64.88 80 PRO A CA 1
ATOM 656 C C . PRO A 1 80 ? 0.199 -18.529 5.479 1.00 64.88 80 PRO A C 1
ATOM 658 O O . PRO A 1 80 ? 0.730 -17.751 6.271 1.00 64.88 80 PRO A O 1
ATOM 661 N N . GLU A 1 81 ? 0.832 -19.627 5.063 1.00 61.97 81 GLU A N 1
ATOM 662 C CA . GLU A 1 81 ? 2.064 -20.142 5.668 1.00 61.97 81 GLU A CA 1
ATOM 663 C C . GLU A 1 81 ? 3.302 -19.239 5.476 1.00 61.97 81 GLU A C 1
ATOM 665 O O . GLU A 1 81 ? 4.247 -19.307 6.261 1.00 61.97 81 GLU A O 1
ATOM 670 N N . LEU A 1 82 ? 3.272 -18.314 4.512 1.00 56.81 82 LEU A N 1
ATOM 671 C CA . LEU A 1 82 ? 4.357 -17.358 4.240 1.00 56.81 82 LEU A CA 1
ATOM 672 C C . LEU A 1 82 ? 4.273 -16.041 5.036 1.00 56.81 82 LEU A C 1
ATOM 674 O O . LEU A 1 82 ? 5.148 -15.189 4.891 1.00 56.81 82 LEU A O 1
ATOM 678 N N . LEU A 1 83 ? 3.255 -15.867 5.889 1.00 60.12 83 LEU A N 1
ATOM 679 C CA . LEU A 1 83 ? 3.107 -14.707 6.783 1.00 60.12 83 LEU A CA 1
ATOM 680 C C . LEU A 1 83 ? 3.585 -14.999 8.214 1.00 60.12 83 LEU A C 1
ATOM 682 O O . LEU A 1 83 ? 3.193 -14.312 9.156 1.00 60.12 83 LEU A O 1
ATOM 686 N N . LYS A 1 84 ? 4.467 -15.989 8.398 1.00 49.75 84 LYS A N 1
ATOM 687 C CA . LYS A 1 84 ? 5.341 -15.986 9.573 1.00 49.75 84 LYS A CA 1
ATOM 688 C C . LYS A 1 84 ? 6.278 -14.796 9.358 1.00 49.75 84 LYS A C 1
ATOM 690 O O . LYS A 1 84 ? 7.000 -14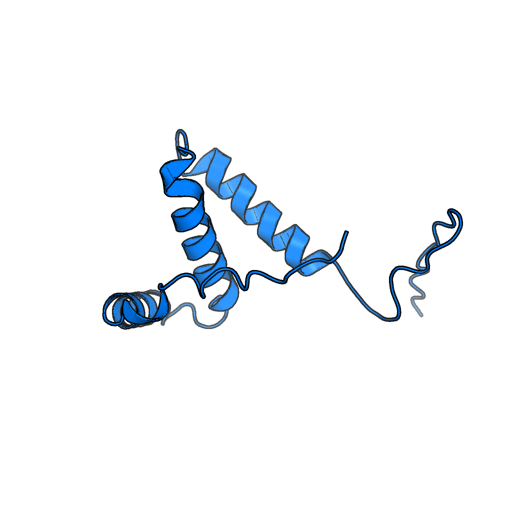.807 8.358 1.00 49.75 84 LYS A O 1
ATOM 695 N N . PRO A 1 85 ? 6.277 -13.756 10.219 1.00 54.44 85 PRO A N 1
ATOM 696 C CA . PRO A 1 85 ? 7.414 -12.853 10.242 1.00 54.44 85 PRO A CA 1
ATOM 697 C C . PRO A 1 85 ? 8.622 -13.776 10.346 1.00 54.44 85 PRO A C 1
ATOM 699 O O . PRO A 1 85 ? 8.674 -14.578 11.280 1.00 54.44 85 PRO A O 1
ATOM 702 N N . SER A 1 86 ? 9.520 -13.754 9.356 1.00 54.38 86 SER A N 1
ATOM 703 C CA . SER A 1 86 ? 10.825 -14.385 9.521 1.00 54.38 86 SER A CA 1
ATOM 704 C C . SER A 1 86 ? 11.302 -13.911 10.882 1.00 54.38 86 SER A C 1
ATOM 706 O O . SER A 1 86 ? 11.337 -12.688 11.077 1.00 54.38 86 SER A O 1
ATOM 708 N N . GLU A 1 87 ? 11.512 -14.837 11.826 1.00 58.28 87 GLU A N 1
ATOM 709 C CA . GLU A 1 87 ? 11.928 -14.490 13.182 1.00 58.28 87 GLU A CA 1
ATOM 710 C C . GLU A 1 87 ? 12.948 -13.365 13.068 1.00 58.28 87 GLU A C 1
ATOM 712 O O . GLU A 1 87 ? 13.832 -13.472 12.206 1.00 58.28 87 GLU A O 1
ATOM 717 N N . PRO A 1 88 ? 12.798 -12.251 13.813 1.00 49.72 88 PRO A N 1
ATOM 718 C CA . PRO A 1 88 ? 13.773 -11.189 13.720 1.00 49.72 88 PRO A CA 1
ATOM 719 C C . PRO A 1 88 ? 15.091 -11.860 14.044 1.00 49.72 88 PRO A C 1
ATOM 721 O O . PRO A 1 88 ? 15.285 -12.306 15.176 1.00 49.72 88 PRO A O 1
ATOM 724 N N . ALA A 1 89 ? 15.942 -12.016 13.027 1.00 50.50 89 ALA A N 1
ATOM 725 C CA . ALA A 1 89 ? 17.273 -12.532 13.207 1.00 50.50 89 ALA A CA 1
ATOM 726 C C . ALA A 1 89 ? 17.845 -11.632 14.289 1.00 50.50 89 ALA A C 1
ATOM 728 O O . ALA A 1 89 ? 18.082 -10.445 14.039 1.00 50.50 89 ALA A O 1
ATOM 729 N N . LYS A 1 90 ? 17.948 -12.166 15.514 1.00 53.72 90 LYS A N 1
ATOM 730 C CA . LYS A 1 90 ? 18.633 -11.530 16.625 1.00 53.72 90 LYS A CA 1
ATOM 731 C C . LYS A 1 90 ? 20.079 -11.516 16.183 1.00 53.72 90 LYS A C 1
ATOM 733 O O . LYS A 1 90 ? 20.865 -12.409 16.478 1.00 53.72 90 LYS A O 1
ATOM 738 N N . ARG A 1 91 ? 20.385 -10.542 15.335 1.00 52.38 91 ARG A N 1
ATOM 739 C CA . ARG A 1 91 ? 21.719 -10.185 14.930 1.00 52.38 91 ARG A CA 1
ATOM 740 C C . ARG A 1 91 ? 22.288 -9.636 16.219 1.00 52.38 91 ARG A C 1
ATOM 742 O O . ARG A 1 91 ? 21.992 -8.505 16.588 1.00 52.38 91 ARG A O 1
ATOM 749 N N . ASN A 1 92 ? 22.956 -10.514 16.960 1.00 60.38 92 ASN A N 1
ATOM 750 C CA . ASN A 1 92 ? 23.799 -10.134 18.073 1.00 60.38 92 ASN A CA 1
ATOM 751 C C . ASN A 1 92 ? 24.699 -9.028 17.534 1.00 60.38 92 ASN A C 1
ATOM 753 O O . ASN A 1 92 ? 25.572 -9.279 16.704 1.00 60.38 92 ASN A O 1
ATOM 757 N N . LEU A 1 93 ? 24.379 -7.796 17.907 1.00 62.22 93 LEU A N 1
ATOM 758 C CA . LEU A 1 93 ? 25.220 -6.652 17.657 1.00 62.22 93 LEU A CA 1
ATOM 759 C C . LEU A 1 93 ? 26.161 -6.624 18.862 1.00 62.22 93 LEU A C 1
ATOM 761 O O . LEU A 1 93 ? 25.674 -6.394 19.972 1.00 62.22 93 LEU A O 1
ATOM 765 N N . PRO A 1 94 ? 27.455 -6.952 18.716 1.00 53.84 94 PRO A N 1
ATOM 766 C CA . PRO A 1 94 ? 28.397 -6.552 19.746 1.00 53.84 94 PRO A CA 1
ATOM 767 C C . PRO A 1 94 ? 28.363 -5.018 19.817 1.00 53.84 94 PRO A C 1
ATOM 769 O O . PRO A 1 94 ? 28.253 -4.365 18.777 1.00 53.84 94 PRO A O 1
ATOM 772 N N . LEU A 1 95 ? 28.344 -4.506 21.052 1.00 57.88 95 LEU A N 1
ATOM 773 C CA . LEU A 1 95 ? 28.283 -3.084 21.412 1.00 57.88 95 LEU A CA 1
ATOM 774 C C . LEU A 1 95 ? 29.231 -2.211 20.579 1.00 57.88 95 LEU A C 1
ATOM 776 O O . LEU A 1 95 ? 30.387 -2.643 20.370 1.00 57.88 95 LEU A O 1
#

Solvent-accessible surface area (backbone atoms only — not comparable to full-atom values): 6505 Å² total; per-residue (Å²): 143,82,86,81,81,79,82,81,86,85,67,90,91,68,87,90,76,91,76,95,80,70,63,68,65,61,56,51,50,52,53,53,51,54,52,43,50,72,70,76,42,90,76,81,55,81,89,50,48,64,61,52,49,52,50,53,52,54,51,63,74,44,59,88,44,69,93,46,51,67,65,52,48,53,57,51,64,74,50,64,81,78,71,58,74,73,71,78,76,80,70,80,70,79,130

pLDDT: mean 70.49, std 16.31, range [36.34, 89.88]

Secondary structure (DSSP, 8-state):
-----------TT-----S---THHHHHHHHHHHHHHHHT-SS--GGGHHHHHHHHHHHHHTTT-GGGHHHHHHHHHH-GGGGSPP---------

Sequence (95 aa):
MRLQRCEQTRRRGCVYVLGNVHTNTIEGFWSLVKRGLGGVYHAVSKKYLQTYLNEYAFRYNHRACVNLIFPLLVERAAQPELLKPSEPAKRNLPL

Foldseek 3Di:
DDDDDDDDDDDDDDDPDDDDDDCVLVVVLVVVLVVCCVPVDPDDDPVCVVVSVVVSVLCSVCVVVVVCSVVVVVVVVVPCPVPPPPPPPPPVDDD